Protein AF-A0A9D9N768-F1 (afdb_monomer_lite)

Organism: NCBI:txid2840943

Structure (mmCIF, N/CA/C/O backbone):
data_AF-A0A9D9N768-F1
#
_entry.id   AF-A0A9D9N768-F1
#
loop_
_atom_site.group_PDB
_atom_site.id
_atom_site.type_symbol
_atom_site.label_atom_id
_atom_site.label_alt_id
_atom_site.label_comp_id
_atom_site.label_asym_id
_atom_site.label_entity_id
_atom_site.label_seq_id
_atom_site.pdbx_PDB_ins_code
_atom_site.Cartn_x
_atom_site.Cartn_y
_atom_site.Cartn_z
_atom_site.occupancy
_atom_site.B_iso_or_equiv
_atom_site.auth_seq_id
_atom_site.auth_comp_id
_atom_site.auth_asym_id
_atom_site.auth_atom_id
_atom_site.pdbx_PDB_model_num
ATOM 1 N N . MET A 1 1 ? -6.756 -12.450 27.078 1.00 66.12 1 MET A N 1
ATOM 2 C CA . MET A 1 1 ? -6.161 -13.459 26.166 1.00 66.12 1 MET A CA 1
ATOM 3 C C . MET A 1 1 ? -7.112 -13.796 25.015 1.00 66.12 1 MET A C 1
ATOM 5 O O . MET A 1 1 ? -6.679 -13.724 23.873 1.00 66.12 1 MET A O 1
ATOM 9 N N . ALA A 1 2 ? -8.399 -14.072 25.283 1.00 78.75 2 ALA A N 1
ATOM 10 C CA . ALA A 1 2 ? -9.409 -14.313 24.242 1.00 78.75 2 ALA A CA 1
ATOM 11 C C . ALA A 1 2 ? -9.591 -13.132 23.260 1.00 78.75 2 ALA A C 1
ATOM 13 O O . ALA A 1 2 ? -9.644 -13.349 22.052 1.00 78.75 2 ALA A O 1
ATOM 14 N N . ASP A 1 3 ? -9.585 -11.886 23.749 1.00 81.88 3 ASP A N 1
ATOM 15 C CA . ASP A 1 3 ? -9.771 -10.704 22.889 1.00 81.88 3 ASP A CA 1
ATOM 16 C C . ASP A 1 3 ? -8.611 -10.485 21.908 1.00 81.88 3 ASP A C 1
ATOM 18 O O . ASP A 1 3 ? -8.825 -10.182 20.737 1.00 81.88 3 ASP A O 1
ATOM 22 N N . SER A 1 4 ? -7.369 -10.706 22.347 1.00 84.94 4 SER A N 1
ATOM 23 C CA . SER A 1 4 ? -6.188 -10.615 21.479 1.00 84.94 4 SER A CA 1
ATOM 24 C C . SER A 1 4 ? -6.222 -11.668 20.371 1.00 84.94 4 SER A C 1
ATOM 26 O O . SER A 1 4 ? -5.902 -11.366 19.223 1.00 84.94 4 SER A O 1
ATOM 28 N N . PHE A 1 5 ? -6.660 -12.888 20.692 1.00 90.44 5 PHE A N 1
ATOM 29 C CA . PHE A 1 5 ? -6.837 -13.949 19.703 1.00 90.44 5 PHE A CA 1
ATOM 30 C C . PHE A 1 5 ? -7.912 -13.586 18.671 1.00 90.44 5 PHE A C 1
ATOM 32 O O . PHE A 1 5 ? -7.685 -13.736 17.471 1.00 90.44 5 PHE A O 1
ATOM 39 N N . ALA A 1 6 ? -9.042 -13.028 19.117 1.00 88.12 6 ALA A N 1
ATOM 40 C CA . ALA A 1 6 ? -10.092 -12.552 18.223 1.00 88.12 6 ALA A CA 1
ATOM 41 C C . ALA A 1 6 ? -9.593 -11.441 17.281 1.00 88.12 6 ALA A C 1
ATOM 43 O O . ALA A 1 6 ? -9.904 -11.464 16.091 1.00 88.12 6 ALA A O 1
ATOM 44 N N . VAL A 1 7 ? -8.775 -10.503 17.773 1.00 88.31 7 VAL A N 1
ATOM 45 C CA . VAL A 1 7 ? -8.169 -9.447 16.942 1.00 88.31 7 VAL A CA 1
ATOM 46 C C . VAL A 1 7 ? -7.216 -10.032 15.897 1.00 88.31 7 VAL A C 1
ATOM 48 O O . VAL A 1 7 ? -7.314 -9.669 14.726 1.00 88.31 7 VAL A O 1
ATOM 51 N N . ILE A 1 8 ? -6.337 -10.964 16.281 1.00 89.94 8 ILE A N 1
ATOM 52 C CA . ILE A 1 8 ? -5.402 -11.620 15.350 1.00 89.94 8 ILE A CA 1
ATOM 53 C C . ILE A 1 8 ? -6.167 -12.394 14.271 1.00 89.94 8 ILE A C 1
ATOM 55 O O . ILE A 1 8 ? -5.880 -12.230 13.085 1.00 89.94 8 ILE A O 1
ATOM 59 N N . LEU A 1 9 ? -7.176 -13.180 14.660 1.00 91.69 9 LEU A N 1
ATOM 60 C CA . LEU A 1 9 ? -8.038 -13.892 13.714 1.00 91.69 9 LEU A CA 1
ATOM 61 C C . LEU A 1 9 ? -8.741 -12.934 12.755 1.00 91.69 9 LEU A C 1
ATOM 63 O O . LEU A 1 9 ? -8.824 -13.206 11.560 1.00 91.69 9 LEU A O 1
ATOM 67 N N . LYS A 1 10 ? -9.220 -11.794 13.257 1.00 89.31 10 LYS A N 1
ATOM 68 C CA . LYS A 1 10 ? -9.891 -10.785 12.440 1.00 89.31 10 LYS A CA 1
ATOM 69 C C . LYS A 1 10 ? -8.932 -10.154 11.427 1.00 89.31 10 LYS A C 1
ATOM 71 O O . LYS A 1 10 ? -9.291 -10.016 10.260 1.00 89.31 10 LYS A O 1
ATOM 76 N N . ILE A 1 11 ? -7.707 -9.825 11.841 1.00 90.19 11 ILE A N 1
ATOM 77 C CA . ILE A 1 11 ? -6.653 -9.306 10.954 1.00 90.19 11 ILE A CA 1
ATOM 78 C C . ILE A 1 11 ? -6.302 -10.337 9.874 1.00 90.19 11 ILE A C 1
ATOM 80 O O . ILE A 1 11 ? -6.344 -10.010 8.687 1.00 90.19 11 ILE A O 1
ATOM 84 N N . GLY A 1 12 ? -6.029 -11.586 10.265 1.00 90.75 12 GLY A N 1
ATOM 85 C CA . GLY A 1 12 ? -5.738 -12.677 9.331 1.00 90.75 12 GLY A CA 1
ATOM 86 C C . GLY A 1 12 ? -6.895 -12.956 8.367 1.00 90.75 12 GLY A C 1
ATOM 87 O O . GLY A 1 12 ? -6.673 -13.156 7.175 1.00 90.75 12 GLY A O 1
ATOM 88 N N . GLY A 1 13 ? -8.137 -12.880 8.854 1.00 91.56 13 GLY A N 1
ATOM 89 C CA . GLY A 1 13 ? -9.353 -12.989 8.049 1.00 91.56 13 GLY A CA 1
ATOM 90 C C . GLY A 1 13 ? -9.451 -11.915 6.967 1.00 91.56 13 GLY A C 1
ATOM 91 O O . GLY A 1 13 ? -9.759 -12.234 5.820 1.00 91.56 13 GLY A O 1
ATOM 92 N N . TYR A 1 14 ? -9.128 -10.656 7.289 1.00 90.81 14 TYR A N 1
ATOM 93 C CA . TYR A 1 14 ? -9.066 -9.596 6.279 1.00 90.81 14 TYR A CA 1
ATOM 94 C C . TYR A 1 14 ? -7.978 -9.854 5.240 1.00 90.81 14 TYR A C 1
ATOM 96 O O . TYR A 1 14 ? -8.238 -9.661 4.058 1.00 90.81 14 TYR A O 1
ATOM 104 N N . ILE A 1 15 ? -6.786 -10.306 5.644 1.00 89.12 15 ILE A N 1
ATOM 105 C CA . ILE A 1 15 ? -5.722 -10.649 4.688 1.00 89.12 15 ILE A CA 1
ATOM 106 C C . ILE A 1 15 ? -6.225 -11.728 3.723 1.00 89.12 15 ILE A C 1
ATOM 108 O O . ILE A 1 15 ? -6.253 -11.484 2.523 1.00 89.12 15 ILE A O 1
ATOM 112 N N . MET A 1 16 ? -6.736 -12.853 4.241 1.00 92.75 16 MET A N 1
ATOM 113 C CA . MET A 1 16 ? -7.243 -13.960 3.418 1.00 92.75 16 MET A CA 1
ATOM 114 C C . MET A 1 16 ? -8.370 -13.538 2.469 1.00 92.75 16 MET A C 1
ATOM 116 O O . MET A 1 16 ? -8.368 -13.927 1.301 1.00 92.75 16 MET A O 1
ATOM 120 N N . LEU A 1 17 ? -9.323 -12.729 2.941 1.00 92.62 17 LEU A N 1
ATOM 121 C CA . LEU A 1 17 ? -10.432 -12.247 2.115 1.00 92.62 17 LEU A CA 1
ATOM 122 C C . LEU A 1 17 ? -9.929 -11.400 0.942 1.00 92.62 17 LEU A C 1
ATOM 124 O O . LEU A 1 17 ? -10.372 -11.597 -0.190 1.00 92.62 17 LEU A O 1
ATOM 128 N N . PHE A 1 18 ? -8.984 -10.490 1.192 1.00 91.56 18 PHE A N 1
ATOM 129 C CA . PHE A 1 18 ? -8.396 -9.677 0.131 1.00 91.56 18 PHE A CA 1
ATOM 130 C C . PHE A 1 18 ? -7.502 -10.503 -0.807 1.00 91.56 18 PHE A C 1
ATOM 132 O O . PHE A 1 18 ? -7.564 -10.274 -2.012 1.00 91.56 18 PHE A O 1
ATOM 139 N N . SER A 1 19 ? -6.773 -11.516 -0.322 1.00 90.00 19 SER A N 1
ATOM 140 C CA . SER A 1 19 ? -6.016 -12.439 -1.187 1.00 90.00 19 SER A CA 1
ATOM 141 C C . SER A 1 19 ? -6.928 -13.231 -2.135 1.00 90.00 19 SER A C 1
ATOM 143 O O . SER A 1 19 ? -6.622 -13.416 -3.315 1.00 90.00 19 SER A O 1
ATOM 145 N N . ILE A 1 20 ? -8.087 -13.688 -1.646 1.00 92.19 20 ILE A N 1
ATOM 146 C CA . ILE A 1 20 ? -9.100 -14.358 -2.476 1.00 92.19 20 ILE A CA 1
ATOM 147 C C . ILE A 1 20 ? -9.700 -13.373 -3.487 1.00 92.19 20 ILE A C 1
ATOM 149 O O . ILE A 1 20 ? -9.845 -13.708 -4.662 1.00 92.19 20 ILE A O 1
ATOM 153 N N . PHE A 1 21 ? -10.006 -12.144 -3.064 1.00 90.81 21 PHE A N 1
ATOM 154 C CA . PHE A 1 21 ? -10.504 -11.097 -3.957 1.00 90.81 21 PHE A CA 1
ATOM 155 C C . PHE A 1 21 ? -9.523 -10.791 -5.097 1.00 90.81 21 PHE A C 1
ATOM 157 O O . PHE A 1 21 ? -9.909 -10.737 -6.263 1.00 90.81 21 PHE A O 1
ATOM 164 N N . VAL A 1 22 ? -8.236 -10.685 -4.779 1.00 89.81 22 VAL A N 1
ATOM 165 C CA . VAL A 1 22 ? -7.160 -10.505 -5.755 1.00 89.81 22 VAL A CA 1
ATOM 166 C C . VAL A 1 22 ? -7.099 -11.657 -6.754 1.00 89.81 22 VAL A C 1
ATOM 168 O O . VAL A 1 22 ? -6.961 -11.408 -7.949 1.00 89.81 22 VAL A O 1
ATOM 171 N N . ARG A 1 23 ? -7.301 -12.909 -6.324 1.00 89.88 23 ARG A N 1
ATOM 172 C CA . ARG A 1 23 ? -7.409 -14.046 -7.257 1.00 89.88 23 ARG A CA 1
ATOM 173 C C . ARG A 1 23 ? -8.555 -13.883 -8.256 1.00 89.88 23 ARG A C 1
ATOM 175 O O . ARG A 1 23 ? -8.372 -14.220 -9.421 1.00 89.88 23 ARG A O 1
ATOM 182 N N . PHE A 1 24 ? -9.699 -13.333 -7.850 1.00 90.69 24 PHE A N 1
ATOM 183 C CA . PHE A 1 24 ? -10.777 -13.019 -8.794 1.00 90.69 24 PHE A CA 1
ATOM 184 C C . PHE A 1 24 ? -10.379 -11.910 -9.777 1.00 90.69 24 PHE A C 1
ATOM 186 O O . PHE A 1 24 ? -10.628 -12.043 -10.975 1.00 90.69 24 PHE A O 1
ATOM 193 N N . LEU A 1 25 ? -9.689 -10.862 -9.310 1.00 87.69 25 LEU A N 1
ATOM 194 C CA . LEU A 1 25 ? -9.148 -9.814 -10.187 1.00 87.69 25 LEU A CA 1
ATOM 195 C C . LEU A 1 25 ? -8.135 -10.360 -11.204 1.00 87.69 25 LEU A C 1
ATOM 197 O O . LEU A 1 25 ? -8.032 -9.842 -12.315 1.00 87.69 25 LEU A O 1
ATOM 201 N N . LEU A 1 26 ? -7.396 -11.416 -10.855 1.00 87.31 26 LEU A N 1
ATOM 202 C CA . LEU A 1 26 ? -6.458 -12.062 -11.772 1.00 87.31 26 LEU A CA 1
ATOM 203 C C . LEU A 1 26 ? -7.144 -12.803 -12.918 1.00 87.31 26 LEU A C 1
ATOM 205 O O . LEU A 1 26 ? -6.592 -12.807 -14.021 1.00 87.31 26 LEU A O 1
ATOM 209 N N . ILE A 1 27 ? -8.318 -13.385 -12.664 1.00 88.75 27 ILE A N 1
ATOM 210 C CA . ILE A 1 27 ? -9.125 -14.108 -13.658 1.00 88.75 27 ILE A CA 1
ATOM 211 C C . ILE A 1 27 ? -9.785 -13.132 -14.643 1.00 88.75 27 ILE A C 1
ATOM 213 O O . ILE A 1 27 ? -10.025 -13.492 -15.794 1.00 88.75 27 ILE A O 1
ATOM 217 N N . LEU A 1 28 ? -10.049 -11.889 -14.225 1.00 86.50 28 LEU A N 1
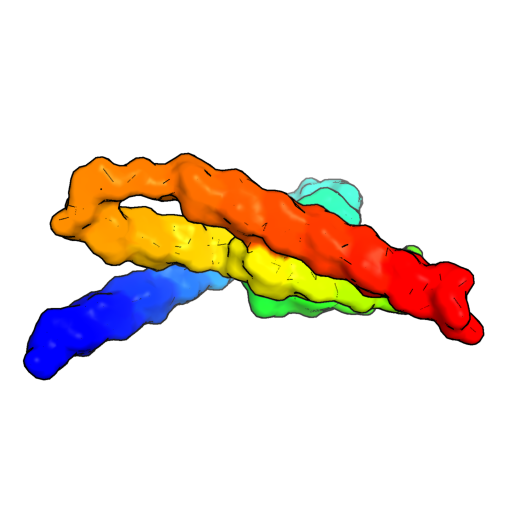ATOM 218 C CA . LEU A 1 28 ? -10.618 -10.882 -15.115 1.00 86.50 28 LEU A CA 1
ATOM 219 C C . LEU A 1 28 ? -9.649 -10.543 -16.268 1.00 86.50 28 LEU A C 1
ATOM 221 O O . LEU A 1 28 ? -8.460 -10.275 -16.026 1.00 86.50 28 LEU A O 1
ATOM 225 N N . PRO A 1 29 ? -10.144 -10.504 -17.521 1.00 82.06 29 PRO A N 1
ATOM 226 C CA . PRO A 1 29 ? -9.357 -10.125 -18.688 1.00 82.06 29 PRO A CA 1
ATOM 227 C C . PRO A 1 29 ? -9.190 -8.600 -18.736 1.00 82.06 29 PRO A C 1
ATOM 229 O O . PRO A 1 29 ? -9.786 -7.917 -19.561 1.00 82.06 29 PRO A O 1
ATOM 232 N N . ILE A 1 30 ? -8.403 -8.050 -17.808 1.00 81.62 30 ILE A N 1
ATOM 233 C CA . ILE A 1 30 ? -8.017 -6.635 -17.810 1.00 81.62 30 ILE A CA 1
ATOM 234 C C . ILE A 1 30 ? -6.934 -6.461 -18.889 1.00 81.62 30 ILE A C 1
ATOM 236 O O . ILE A 1 30 ? -5.858 -7.045 -18.731 1.00 81.62 30 ILE A O 1
ATOM 240 N N . PRO A 1 31 ? -7.197 -5.704 -19.972 1.00 75.81 31 PRO A N 1
ATOM 241 C CA . PRO A 1 31 ? -6.282 -5.598 -21.111 1.00 75.81 31 PRO A CA 1
ATOM 242 C C . PRO A 1 31 ? -4.991 -4.847 -20.759 1.00 75.81 31 PRO A C 1
ATOM 244 O O . PRO A 1 31 ? -3.920 -5.196 -21.250 1.00 75.81 31 PRO A O 1
ATOM 247 N N . ASP A 1 32 ? -5.070 -3.868 -19.855 1.00 84.25 32 ASP A N 1
ATOM 248 C CA . ASP A 1 32 ? -3.929 -3.051 -19.453 1.00 84.25 32 ASP A CA 1
ATOM 249 C C . ASP A 1 32 ? -3.182 -3.666 -18.266 1.00 84.25 32 ASP A C 1
ATOM 251 O O . ASP A 1 32 ? -3.617 -3.592 -17.112 1.00 84.25 32 ASP A O 1
ATOM 255 N N . TYR A 1 33 ? -2.006 -4.237 -18.535 1.00 84.69 33 TYR A N 1
ATOM 256 C CA . TYR A 1 33 ? -1.146 -4.823 -17.503 1.00 84.69 33 TYR A CA 1
ATOM 257 C C . TYR A 1 33 ? -0.767 -3.839 -16.373 1.00 84.69 33 TYR A C 1
ATOM 259 O O . TYR A 1 33 ? -0.853 -4.232 -15.208 1.00 84.69 33 TYR A O 1
ATOM 267 N N . PRO A 1 34 ? -0.412 -2.562 -16.642 1.00 82.62 34 PRO A N 1
ATOM 268 C CA . PRO A 1 34 ? -0.115 -1.601 -15.577 1.00 82.62 34 PRO A CA 1
ATOM 269 C C . PRO A 1 34 ? -1.327 -1.318 -14.683 1.00 82.62 34 PRO A C 1
ATOM 271 O O . PRO A 1 34 ? -1.196 -1.258 -13.461 1.00 82.62 34 PRO A O 1
ATOM 274 N N . LEU A 1 35 ? -2.519 -1.208 -15.278 1.00 82.62 35 LEU A N 1
ATOM 275 C CA . LEU A 1 35 ? -3.767 -1.032 -14.538 1.00 82.62 35 LEU A CA 1
ATOM 276 C C . LEU A 1 35 ? -4.068 -2.264 -13.678 1.00 82.62 35 LEU A C 1
ATOM 278 O O . LEU A 1 35 ? -4.446 -2.131 -12.516 1.00 82.62 35 LEU A O 1
ATOM 282 N N . LYS A 1 36 ? -3.846 -3.465 -14.224 1.00 86.56 36 LYS A N 1
ATOM 283 C CA . LYS A 1 36 ? -3.968 -4.722 -13.483 1.00 86.56 36 LYS A CA 1
ATOM 284 C C . LYS A 1 36 ? -3.015 -4.743 -12.287 1.00 86.56 36 LYS A C 1
ATOM 286 O O . LYS A 1 36 ? -3.468 -4.963 -11.169 1.00 86.56 36 LYS A O 1
ATOM 291 N N . ALA A 1 37 ? -1.732 -4.440 -12.483 1.00 85.38 37 ALA A N 1
ATOM 292 C CA . ALA A 1 37 ? -0.746 -4.370 -11.403 1.00 85.38 37 ALA A CA 1
ATOM 293 C C . ALA A 1 37 ? -1.134 -3.345 -10.320 1.00 85.38 37 ALA A C 1
ATOM 295 O O . ALA A 1 37 ? -1.039 -3.642 -9.129 1.00 85.38 37 ALA A O 1
ATOM 296 N N . PHE A 1 38 ? -1.643 -2.177 -10.724 1.00 83.12 38 PHE A N 1
ATOM 297 C CA . PHE A 1 38 ? -2.130 -1.148 -9.807 1.00 83.12 38 PHE A CA 1
ATOM 298 C C . PHE A 1 38 ? -3.325 -1.626 -8.972 1.00 83.12 38 PHE A C 1
ATOM 300 O O . PHE A 1 38 ? -3.298 -1.519 -7.748 1.00 83.12 38 PHE A O 1
ATOM 307 N N . LEU A 1 39 ? -4.350 -2.214 -9.598 1.00 85.06 39 LEU A N 1
ATOM 308 C CA . LEU A 1 39 ? -5.534 -2.733 -8.898 1.00 85.06 39 LEU A CA 1
ATOM 309 C C . LEU A 1 39 ? -5.185 -3.855 -7.911 1.00 85.06 39 LEU A C 1
ATOM 311 O O . LEU A 1 39 ? -5.727 -3.904 -6.801 1.00 85.06 39 LEU A O 1
ATOM 315 N N . LEU A 1 40 ? -4.258 -4.735 -8.298 1.00 87.56 40 LEU A N 1
ATOM 316 C CA . LEU A 1 40 ? -3.751 -5.795 -7.430 1.00 87.56 40 LEU A CA 1
ATOM 317 C C . LEU A 1 40 ? -2.992 -5.196 -6.241 1.00 87.56 40 LEU A C 1
ATOM 319 O O . LEU A 1 40 ? -3.288 -5.561 -5.109 1.00 87.56 40 LEU A O 1
ATOM 323 N N . GLY A 1 41 ? -2.102 -4.224 -6.468 1.00 83.62 41 GLY A N 1
ATOM 324 C CA . GLY A 1 41 ? -1.355 -3.554 -5.396 1.00 83.62 41 GLY A CA 1
ATOM 325 C C . GLY A 1 41 ? -2.195 -2.683 -4.474 1.00 83.62 41 GLY A C 1
ATOM 326 O O . GLY A 1 41 ? -1.918 -2.624 -3.277 1.00 83.62 41 GLY A O 1
ATOM 327 N N . MET A 1 42 ? -3.273 -2.081 -4.980 1.00 82.81 42 MET A N 1
ATOM 328 C CA . MET A 1 42 ? -4.259 -1.426 -4.127 1.00 82.81 42 MET A CA 1
ATOM 329 C C . MET A 1 42 ? -4.996 -2.431 -3.247 1.00 82.81 42 MET A C 1
ATOM 331 O O . MET A 1 42 ? -5.291 -2.113 -2.102 1.00 82.81 42 MET A O 1
ATOM 335 N N . SER A 1 43 ? -5.303 -3.628 -3.743 1.00 87.25 43 SER A N 1
ATOM 336 C CA . SER A 1 43 ? -6.095 -4.618 -3.004 1.00 87.25 43 SER A CA 1
ATOM 337 C C . SER A 1 43 ? -5.255 -5.380 -1.974 1.00 87.25 43 SER A C 1
ATOM 339 O O . SER A 1 43 ? -5.640 -5.481 -0.807 1.00 87.25 43 SER A O 1
ATOM 341 N N . GLU A 1 44 ? -4.088 -5.868 -2.392 1.00 86.75 44 GLU A N 1
ATOM 342 C CA . GLU A 1 44 ? -3.166 -6.664 -1.591 1.00 86.75 44 GLU A CA 1
ATOM 343 C C . GLU A 1 44 ? -1.716 -6.371 -2.000 1.00 86.75 44 GLU A C 1
ATOM 345 O O . GLU A 1 44 ? -1.289 -6.644 -3.123 1.00 86.75 44 GLU A O 1
ATOM 350 N N . ILE A 1 45 ? -0.931 -5.850 -1.058 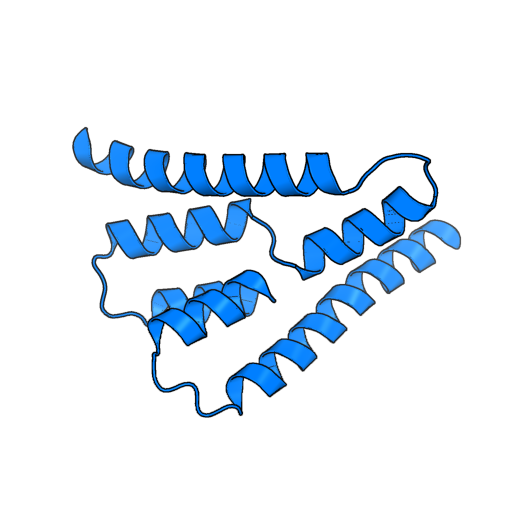1.00 87.38 45 ILE A N 1
ATOM 351 C CA . ILE A 1 45 ? 0.458 -5.444 -1.307 1.00 87.38 45 ILE A CA 1
ATOM 352 C C . ILE A 1 45 ? 1.326 -6.569 -1.854 1.00 87.38 45 ILE A C 1
ATOM 354 O O . ILE A 1 45 ? 2.098 -6.345 -2.781 1.00 87.38 45 ILE A O 1
ATOM 358 N N . THR A 1 46 ? 1.240 -7.758 -1.259 1.00 86.25 46 THR A N 1
ATOM 359 C CA . THR A 1 46 ? 2.142 -8.878 -1.556 1.00 86.25 46 THR A CA 1
ATOM 360 C C . THR A 1 46 ? 2.025 -9.286 -3.017 1.00 86.25 46 THR A C 1
ATOM 362 O O . THR A 1 46 ? 3.031 -9.344 -3.722 1.00 86.25 46 THR A O 1
ATOM 365 N N . THR A 1 47 ? 0.793 -9.466 -3.494 1.00 87.75 47 THR A N 1
ATOM 366 C CA . THR A 1 47 ? 0.517 -9.768 -4.899 1.00 87.75 47 THR A CA 1
ATOM 367 C C . THR A 1 47 ? 0.838 -8.573 -5.798 1.00 87.75 47 THR A C 1
ATOM 369 O O . THR A 1 47 ? 1.465 -8.732 -6.841 1.00 87.75 47 THR A O 1
ATOM 372 N N . GLY A 1 48 ? 0.485 -7.351 -5.394 1.00 86.50 48 GLY A N 1
ATO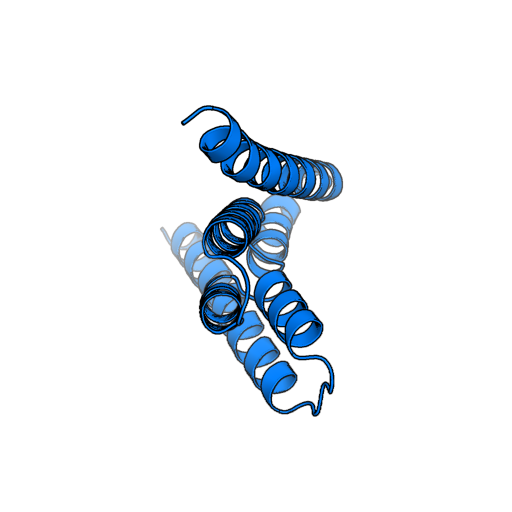M 373 C CA . GLY A 1 48 ? 0.784 -6.148 -6.172 1.00 86.50 48 GLY A CA 1
ATOM 374 C C . GLY A 1 48 ? 2.263 -5.945 -6.477 1.00 86.50 48 GLY A C 1
ATOM 375 O O . GLY A 1 48 ? 2.618 -5.699 -7.626 1.00 86.50 48 GLY A O 1
ATOM 376 N N . ILE A 1 49 ? 3.130 -6.095 -5.472 1.00 89.88 49 ILE A N 1
ATOM 377 C CA . ILE A 1 49 ? 4.586 -5.953 -5.625 1.00 89.88 49 ILE A CA 1
ATOM 378 C C . ILE A 1 49 ? 5.127 -6.961 -6.642 1.00 89.88 49 ILE A C 1
ATOM 380 O O . ILE A 1 49 ? 5.945 -6.592 -7.483 1.00 89.88 49 ILE A O 1
ATOM 384 N N . GLN A 1 50 ? 4.646 -8.209 -6.617 1.00 89.56 50 GLN A N 1
ATOM 385 C CA . GLN A 1 50 ? 5.050 -9.221 -7.598 1.00 89.56 50 GLN A CA 1
ATOM 386 C C . GLN A 1 50 ? 4.707 -8.785 -9.026 1.00 89.56 50 GLN A C 1
ATOM 388 O O . GLN A 1 50 ? 5.543 -8.895 -9.918 1.00 89.56 50 GLN A O 1
ATOM 393 N N . TYR A 1 51 ? 3.509 -8.236 -9.237 1.00 88.50 51 TYR A N 1
ATOM 394 C CA . TYR A 1 51 ? 3.088 -7.760 -10.555 1.00 88.50 51 TYR A CA 1
ATOM 395 C C . TYR A 1 51 ? 3.844 -6.509 -11.002 1.00 88.50 51 TYR A C 1
ATOM 397 O O . TYR A 1 51 ? 4.216 -6.435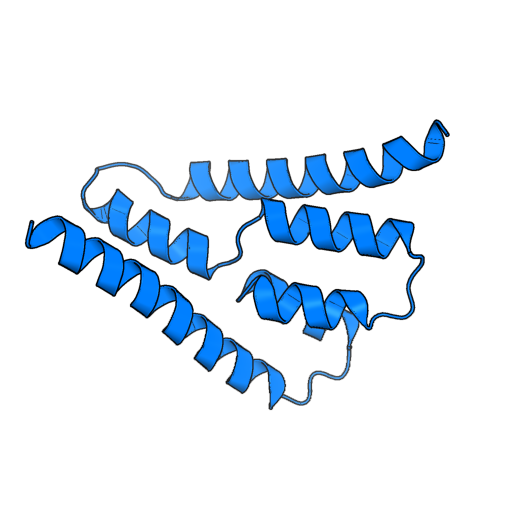 -12.174 1.00 88.50 51 TYR A O 1
ATOM 405 N N . ILE A 1 52 ? 4.120 -5.574 -10.082 1.00 89.12 52 ILE A N 1
ATOM 406 C CA . ILE A 1 52 ? 4.958 -4.390 -10.333 1.00 89.12 52 ILE A CA 1
ATOM 407 C C . ILE A 1 52 ? 6.371 -4.809 -10.750 1.00 89.12 52 ILE A C 1
ATOM 409 O O . ILE A 1 52 ? 6.920 -4.247 -11.693 1.00 89.12 52 ILE A O 1
ATOM 413 N N . ASN A 1 53 ? 6.941 -5.831 -10.110 1.00 87.38 53 ASN A N 1
ATOM 414 C CA . ASN A 1 53 ? 8.297 -6.290 -10.403 1.00 87.38 53 ASN A CA 1
ATOM 415 C C . ASN A 1 53 ? 8.469 -6.813 -11.844 1.00 87.38 53 ASN A C 1
ATOM 417 O O . ASN A 1 53 ? 9.535 -6.679 -12.442 1.00 87.38 53 ASN A O 1
ATOM 421 N N . ILE A 1 54 ? 7.404 -7.382 -12.412 1.00 88.69 54 ILE A N 1
ATOM 422 C CA . ILE A 1 54 ? 7.387 -7.956 -13.765 1.00 88.69 54 ILE A CA 1
ATOM 423 C C . ILE A 1 54 ? 7.139 -6.875 -14.841 1.00 88.69 54 ILE A C 1
ATOM 425 O O . ILE A 1 54 ? 7.304 -7.143 -16.030 1.00 88.69 54 ILE A O 1
ATOM 429 N N . LEU A 1 55 ? 6.759 -5.641 -14.471 1.00 86.19 55 LEU A N 1
ATOM 430 C CA . LEU A 1 55 ? 6.639 -4.560 -15.454 1.00 86.19 55 LEU A CA 1
ATOM 431 C C . LEU A 1 55 ? 7.996 -4.253 -16.105 1.00 86.19 55 LEU A C 1
ATOM 433 O O . LEU A 1 55 ? 9.007 -4.064 -15.427 1.00 86.19 55 LEU A O 1
ATOM 437 N N . HIS A 1 56 ? 7.973 -4.100 -17.431 1.00 86.50 56 HIS A N 1
ATOM 438 C CA . HIS A 1 56 ? 9.086 -3.581 -18.227 1.00 86.50 56 HIS A CA 1
ATOM 439 C C . HIS A 1 56 ? 9.156 -2.053 -18.112 1.00 86.50 56 HIS A C 1
ATOM 441 O O . HIS A 1 56 ? 8.894 -1.318 -19.063 1.00 86.50 56 HIS A O 1
ATOM 447 N N . ILE A 1 57 ? 9.449 -1.579 -16.907 1.00 86.44 57 ILE A N 1
ATOM 448 C CA . ILE A 1 57 ? 9.713 -0.175 -16.599 1.00 86.44 57 ILE A CA 1
ATOM 449 C C . ILE A 1 57 ? 11.129 -0.043 -16.059 1.00 86.44 57 ILE A C 1
ATOM 451 O O . ILE A 1 57 ? 11.725 -1.020 -15.610 1.00 86.44 57 ILE A O 1
ATOM 455 N N . ASP A 1 58 ? 11.633 1.184 -16.093 1.00 89.06 58 ASP A N 1
ATOM 456 C CA . ASP A 1 58 ? 12.907 1.534 -15.486 1.00 89.06 58 ASP A CA 1
ATOM 457 C C . ASP A 1 58 ? 12.973 1.083 -14.015 1.00 89.06 58 ASP A C 1
ATOM 459 O O . ASP A 1 58 ? 11.995 1.228 -13.270 1.00 89.06 58 ASP A O 1
ATOM 463 N N . GLU A 1 59 ? 14.113 0.522 -13.609 1.00 86.94 59 GLU A N 1
ATOM 464 C CA . GLU A 1 59 ? 14.291 -0.080 -12.281 1.00 86.94 59 GLU A CA 1
ATOM 465 C C . GLU A 1 59 ? 14.050 0.936 -11.154 1.00 86.94 59 GLU A C 1
ATOM 467 O O . GLU A 1 59 ? 13.475 0.583 -10.126 1.00 86.94 59 GLU A O 1
ATOM 472 N N . ILE A 1 60 ? 14.356 2.219 -11.373 1.00 87.56 60 ILE A N 1
ATOM 473 C CA . ILE A 1 60 ? 14.108 3.290 -10.397 1.00 87.56 60 ILE A CA 1
ATOM 474 C C . ILE A 1 60 ? 12.604 3.505 -10.207 1.00 87.56 60 ILE A C 1
ATOM 476 O O . ILE A 1 60 ? 12.084 3.589 -9.094 1.00 87.56 60 ILE A O 1
ATOM 480 N N . LYS A 1 61 ? 11.849 3.556 -11.309 1.00 87.56 61 LYS A N 1
ATOM 481 C CA . LYS A 1 61 ? 10.386 3.697 -11.245 1.00 87.56 61 LYS A CA 1
ATOM 482 C C . LYS A 1 61 ? 9.747 2.471 -10.602 1.00 87.56 61 LYS A C 1
ATOM 484 O O . LYS A 1 61 ? 8.752 2.602 -9.889 1.00 87.56 61 LYS A O 1
ATOM 489 N N . LYS A 1 62 ? 10.321 1.289 -10.832 1.00 90.50 62 LYS A N 1
ATOM 490 C CA . LYS A 1 62 ? 9.887 0.031 -10.225 1.00 90.50 62 LYS A CA 1
ATOM 491 C C . LYS A 1 62 ? 10.074 0.047 -8.711 1.00 90.50 62 LYS A C 1
ATOM 493 O O . LYS A 1 62 ? 9.109 -0.202 -7.990 1.00 90.50 62 LYS A O 1
ATOM 498 N N . THR A 1 63 ? 11.263 0.393 -8.218 1.00 90.25 63 THR A N 1
ATOM 499 C CA . THR A 1 63 ? 11.535 0.490 -6.774 1.00 90.25 63 THR A CA 1
ATOM 500 C C . THR A 1 63 ? 10.694 1.582 -6.116 1.00 90.25 63 THR A C 1
ATOM 502 O O . THR A 1 63 ? 10.103 1.333 -5.064 1.00 90.25 63 THR A O 1
ATOM 505 N N . ALA A 1 64 ? 10.526 2.737 -6.767 1.00 91.56 64 ALA A N 1
ATOM 506 C CA . ALA A 1 64 ? 9.658 3.810 -6.288 1.00 91.56 64 ALA A CA 1
ATOM 507 C C . ALA A 1 64 ? 8.189 3.362 -6.164 1.00 91.56 64 ALA A C 1
ATOM 509 O O . ALA A 1 64 ? 7.544 3.633 -5.150 1.00 91.56 64 ALA A O 1
ATOM 510 N N . LEU A 1 65 ? 7.655 2.639 -7.158 1.00 90.12 65 LEU A N 1
ATOM 511 C CA . LEU A 1 65 ? 6.293 2.090 -7.123 1.00 90.12 65 LEU A CA 1
ATOM 512 C C . LEU A 1 65 ? 6.120 1.027 -6.033 1.00 90.12 65 LEU A C 1
ATOM 514 O O . LEU A 1 65 ? 5.107 1.035 -5.334 1.00 90.12 65 LEU A O 1
ATOM 518 N N . ILE A 1 66 ? 7.100 0.136 -5.860 1.00 90.94 66 ILE A N 1
ATOM 519 C CA . ILE A 1 66 ? 7.093 -0.875 -4.792 1.00 90.94 66 ILE A CA 1
ATOM 520 C C . ILE A 1 66 ? 7.112 -0.195 -3.418 1.00 90.94 66 ILE A C 1
ATOM 522 O O . ILE A 1 66 ? 6.308 -0.544 -2.553 1.00 90.94 66 ILE A O 1
ATOM 526 N N . GLY A 1 67 ? 7.978 0.804 -3.226 1.00 91.31 67 GLY A N 1
ATOM 527 C CA . GLY A 1 67 ? 8.066 1.578 -1.988 1.00 91.31 67 GLY A CA 1
ATOM 528 C C . GLY A 1 67 ? 6.768 2.323 -1.676 1.00 91.31 67 GLY A C 1
ATOM 529 O O . GLY A 1 67 ? 6.268 2.258 -0.552 1.00 91.31 67 GLY A O 1
ATOM 530 N N . ALA A 1 68 ? 6.172 2.968 -2.680 1.00 91.44 68 ALA A N 1
ATOM 531 C CA . ALA A 1 68 ? 4.881 3.639 -2.555 1.00 91.44 68 ALA A CA 1
ATOM 532 C C . ALA A 1 68 ? 3.759 2.658 -2.174 1.00 91.44 68 ALA A C 1
ATOM 534 O O . ALA A 1 68 ? 3.033 2.885 -1.205 1.00 91.44 68 ALA A O 1
ATOM 535 N N . ALA A 1 69 ? 3.660 1.524 -2.877 1.00 89.94 69 ALA A N 1
ATOM 536 C CA . ALA A 1 69 ? 2.680 0.485 -2.579 1.00 89.94 69 ALA A CA 1
ATOM 537 C C . ALA A 1 69 ? 2.846 -0.055 -1.149 1.00 89.94 69 ALA A C 1
ATOM 539 O O . ALA A 1 69 ? 1.856 -0.179 -0.426 1.00 89.94 69 ALA A O 1
ATOM 540 N N . ALA A 1 70 ? 4.086 -0.302 -0.712 1.00 90.88 70 ALA A N 1
ATOM 541 C CA . ALA A 1 70 ? 4.396 -0.741 0.646 1.00 90.88 70 ALA A CA 1
ATOM 542 C C . ALA A 1 70 ? 3.957 0.286 1.706 1.00 90.88 70 ALA A C 1
ATOM 544 O O . ALA A 1 70 ? 3.308 -0.078 2.689 1.00 90.88 70 ALA A O 1
ATOM 545 N N . ALA A 1 71 ? 4.238 1.573 1.481 1.00 91.00 71 ALA A N 1
ATOM 546 C CA . ALA A 1 71 ? 3.823 2.662 2.362 1.00 91.00 71 ALA A CA 1
ATOM 547 C C . ALA A 1 71 ? 2.289 2.804 2.451 1.00 91.00 71 ALA A C 1
ATOM 549 O O . ALA A 1 71 ? 1.741 3.047 3.533 1.00 91.00 71 ALA A O 1
ATOM 550 N N . PHE A 1 72 ? 1.570 2.594 1.343 1.00 90.62 72 PHE A N 1
ATOM 551 C CA . PHE A 1 72 ? 0.106 2.636 1.326 1.00 90.62 72 PHE A CA 1
ATOM 552 C C . PHE A 1 72 ? -0.546 1.493 2.125 1.00 90.62 72 PHE A C 1
ATOM 554 O O . PHE A 1 72 ? -1.613 1.661 2.705 1.00 90.62 72 PHE A O 1
ATOM 561 N N . GLY A 1 73 ? 0.052 0.313 2.226 1.00 87.69 73 GLY A N 1
ATOM 562 C CA . GLY A 1 73 ? -0.520 -0.796 3.012 1.00 87.69 73 GLY A CA 1
ATOM 563 C C . GLY A 1 73 ? -1.641 -1.610 2.334 1.00 87.69 73 GLY A C 1
ATOM 564 O O . GLY A 1 73 ? -2.038 -2.639 2.875 1.00 87.69 73 GLY A O 1
ATOM 565 N N . GLY A 1 74 ? -2.180 -1.168 1.194 1.00 90.56 74 GLY A N 1
ATOM 566 C CA . GLY A 1 74 ? -3.324 -1.802 0.523 1.00 90.56 74 GLY A CA 1
ATOM 567 C C . GLY A 1 74 ? -4.668 -1.628 1.256 1.00 90.56 74 GLY A C 1
ATOM 568 O O . GLY A 1 74 ? -4.732 -1.245 2.430 1.00 90.56 74 GLY A O 1
ATOM 569 N N . LEU A 1 75 ? -5.768 -1.937 0.567 1.00 89.62 75 LEU A N 1
ATOM 570 C CA . LEU A 1 75 ? -7.146 -1.842 1.060 1.00 89.62 75 LEU A CA 1
ATOM 571 C C . LEU A 1 75 ? -7.409 -2.803 2.224 1.00 89.62 75 LEU A C 1
ATOM 573 O O . LEU A 1 75 ? -8.189 -2.477 3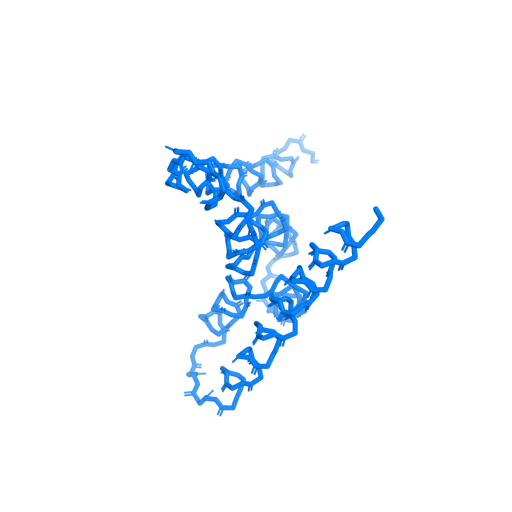.122 1.00 89.62 75 LEU A O 1
ATOM 577 N N . SER A 1 76 ? -6.712 -3.942 2.261 1.00 89.75 76 SER A N 1
ATOM 578 C CA . SER A 1 76 ? -6.756 -4.868 3.394 1.00 89.75 76 SER A CA 1
ATOM 579 C C . SER A 1 76 ? -6.324 -4.192 4.700 1.00 89.75 76 SER A C 1
ATOM 581 O O . SER A 1 76 ? -7.022 -4.325 5.705 1.00 89.75 76 SER A O 1
ATOM 583 N N . SER A 1 77 ? -5.260 -3.379 4.691 1.00 89.56 77 SER A N 1
ATOM 584 C CA . SER A 1 77 ? -4.815 -2.628 5.878 1.00 89.56 77 SER A CA 1
ATOM 585 C C . SER A 1 77 ? -5.821 -1.556 6.319 1.00 89.56 77 SER A C 1
ATOM 587 O O . SER A 1 77 ? -6.005 -1.320 7.517 1.00 89.56 77 SER A O 1
ATOM 589 N N . VAL A 1 78 ? -6.536 -0.947 5.367 1.00 90.81 78 VAL A N 1
ATOM 590 C CA . VAL A 1 78 ? -7.602 0.025 5.655 1.00 90.81 78 VAL A CA 1
ATOM 591 C C . VAL A 1 78 ? -8.794 -0.673 6.307 1.00 90.81 78 VAL A C 1
ATOM 593 O O . VAL A 1 78 ? -9.313 -0.186 7.312 1.00 90.81 78 VAL A O 1
ATOM 596 N N . ALA A 1 79 ? -9.206 -1.834 5.791 1.00 89.81 79 ALA A N 1
ATOM 597 C CA . ALA A 1 79 ? -10.292 -2.627 6.362 1.00 89.81 79 ALA A CA 1
ATOM 598 C C . ALA A 1 79 ? -9.954 -3.139 7.772 1.00 89.81 79 ALA A C 1
ATOM 600 O O . ALA A 1 79 ? -10.780 -3.018 8.680 1.00 89.81 79 ALA A O 1
ATOM 601 N N . GLN A 1 80 ? -8.722 -3.621 7.978 1.00 90.06 80 GLN A N 1
ATOM 602 C CA . GLN A 1 80 ? -8.209 -4.029 9.290 1.00 90.06 80 GLN A CA 1
ATOM 603 C C . GLN A 1 80 ? -8.300 -2.878 10.298 1.00 90.06 80 GLN A C 1
ATOM 605 O O . GLN A 1 80 ? -8.917 -3.024 11.357 1.00 90.06 80 GLN A O 1
ATOM 610 N N . THR A 1 81 ? -7.767 -1.710 9.928 1.00 88.81 81 THR A N 1
ATOM 611 C CA . THR A 1 81 ? -7.753 -0.515 10.781 1.00 88.81 81 THR A CA 1
ATOM 612 C C . THR A 1 81 ? -9.160 -0.013 11.065 1.00 88.81 81 THR A C 1
ATOM 614 O O . THR A 1 81 ? -9.488 0.262 12.214 1.00 88.81 81 THR A O 1
ATOM 617 N N . LYS A 1 82 ? -10.037 0.031 10.056 1.00 87.81 82 LYS A N 1
ATOM 618 C CA . LYS A 1 82 ? -11.447 0.401 10.232 1.00 87.81 82 LYS A CA 1
ATOM 619 C C . LYS A 1 82 ? -12.149 -0.524 11.222 1.00 87.81 82 LYS A C 1
ATOM 621 O O . LYS A 1 82 ? -12.940 -0.063 12.036 1.00 87.81 82 LYS A O 1
ATOM 626 N N . SER A 1 83 ? -11.862 -1.821 11.174 1.00 84.75 83 SER A N 1
ATOM 627 C CA . SER A 1 83 ? -12.451 -2.789 12.096 1.00 84.75 83 SER A CA 1
ATOM 628 C C . SER A 1 83 ? -12.027 -2.554 13.548 1.00 84.75 83 SER A C 1
ATOM 630 O O . SER A 1 83 ? -12.855 -2.723 14.442 1.00 84.75 83 SER A O 1
ATOM 632 N N . VAL A 1 84 ? -10.774 -2.158 13.781 1.00 83.69 84 VAL A N 1
ATOM 633 C CA . VAL A 1 84 ? -10.273 -1.814 15.121 1.00 83.69 84 VAL A CA 1
ATOM 634 C C . VAL A 1 84 ? -10.845 -0.466 15.563 1.00 83.69 84 VAL A C 1
ATOM 636 O O . VAL A 1 84 ? -11.398 -0.346 16.652 1.00 83.69 84 VAL A O 1
ATOM 639 N N . LEU A 1 85 ? -10.817 0.532 14.677 1.00 82.25 85 LEU A N 1
ATOM 640 C CA . LEU A 1 85 ? -11.360 1.866 14.929 1.00 82.25 85 LEU A CA 1
ATOM 641 C C . LEU A 1 85 ? -12.878 1.878 15.108 1.00 82.25 85 LEU A C 1
ATOM 643 O O . LEU A 1 85 ? -13.369 2.805 15.733 1.00 82.25 85 LEU A O 1
ATOM 647 N N . SER A 1 86 ? -13.624 0.875 14.629 1.00 70.50 86 SER A N 1
ATOM 648 C CA . SER A 1 86 ? -15.076 0.770 14.860 1.00 70.50 86 SER A CA 1
ATOM 649 C C . SER A 1 86 ? -15.453 0.672 16.343 1.00 70.50 86 SER A C 1
ATOM 651 O O . SER A 1 86 ? -16.587 0.960 16.710 1.00 70.50 86 SER A O 1
ATOM 653 N N . GLN A 1 87 ? -14.491 0.323 17.204 1.00 71.06 87 GLN A N 1
ATOM 654 C CA . GLN A 1 87 ? -14.636 0.356 18.660 1.00 71.06 87 GLN A CA 1
ATOM 655 C C . GLN A 1 87 ? -14.421 1.768 19.248 1.00 71.06 87 GLN A C 1
ATOM 657 O O . GLN A 1 87 ? -14.548 1.968 20.451 1.00 71.06 87 GLN A O 1
ATOM 662 N N . SER A 1 88 ? -14.111 2.758 18.406 1.00 71.38 88 SER A N 1
ATOM 663 C CA . SER A 1 88 ? -13.847 4.158 18.749 1.00 71.38 88 SER A CA 1
ATOM 664 C C . SER A 1 88 ? -14.704 5.104 17.892 1.00 71.38 88 SER A C 1
ATOM 666 O O . SER A 1 88 ? -15.177 4.741 16.820 1.00 71.38 88 SER A O 1
ATOM 668 N N . LYS A 1 89 ? -14.891 6.358 18.322 1.00 76.81 89 LYS A N 1
ATOM 669 C CA . LYS A 1 89 ? -15.612 7.388 17.540 1.00 76.81 89 LYS A CA 1
ATOM 670 C C . LYS A 1 89 ? -14.745 8.045 16.446 1.00 76.81 89 LYS A C 1
ATOM 672 O O . LYS A 1 89 ? -15.049 9.149 16.001 1.00 76.81 89 LYS A O 1
ATOM 677 N N . LEU A 1 90 ? -13.639 7.415 16.051 1.00 79.00 90 LEU A N 1
ATOM 678 C CA . LEU A 1 90 ? -12.665 7.993 15.124 1.00 79.00 90 LEU A CA 1
ATOM 679 C C . LEU A 1 90 ? -13.024 7.688 13.666 1.00 79.00 90 LEU A C 1
ATOM 681 O O . LEU A 1 90 ? -13.423 6.579 13.316 1.00 79.00 90 LEU A O 1
ATOM 685 N N . SER A 1 91 ? -12.844 8.684 12.798 1.00 85.38 91 SER A N 1
ATOM 686 C CA . SER A 1 91 ? -13.034 8.528 11.355 1.00 85.38 91 SER A CA 1
ATOM 687 C C . SER A 1 91 ? -11.851 7.792 10.720 1.00 85.38 91 SER A C 1
ATOM 689 O O . SER A 1 91 ? -10.699 8.018 11.084 1.00 85.38 91 SER A O 1
ATOM 691 N N . ILE A 1 92 ? -12.127 6.949 9.723 1.00 87.31 92 ILE A N 1
ATOM 692 C CA . ILE A 1 92 ? -11.100 6.264 8.919 1.00 87.31 92 ILE A CA 1
ATOM 693 C C . ILE A 1 92 ? -10.486 7.184 7.847 1.00 87.31 92 ILE A C 1
ATOM 695 O O . ILE A 1 92 ? -9.409 6.899 7.330 1.00 87.31 92 ILE A O 1
ATOM 699 N N . LEU A 1 93 ? -11.141 8.301 7.510 1.00 88.06 93 LEU A N 1
ATOM 700 C CA . LEU A 1 93 ? -10.693 9.190 6.432 1.00 88.06 93 LEU A CA 1
ATOM 701 C C . LEU A 1 93 ? -9.304 9.806 6.679 1.00 88.06 93 LEU A C 1
ATOM 703 O O . LEU A 1 93 ? -8.473 9.707 5.777 1.00 88.06 93 LEU A O 1
ATOM 707 N N . PRO A 1 94 ? -8.987 10.366 7.866 1.00 89.94 94 PRO A N 1
ATOM 708 C CA . PRO A 1 94 ? -7.654 10.907 8.135 1.00 89.94 94 PRO A CA 1
ATOM 709 C C . PRO A 1 94 ? -6.554 9.855 7.975 1.00 89.94 94 PRO A C 1
ATOM 711 O O . PRO A 1 94 ? -5.497 10.147 7.428 1.00 89.94 94 PRO A O 1
ATOM 714 N N . TYR A 1 95 ? -6.824 8.613 8.384 1.00 89.69 95 TYR A N 1
ATOM 715 C CA . TYR A 1 95 ? -5.890 7.502 8.217 1.00 89.69 95 TYR A CA 1
ATOM 716 C C . TYR A 1 95 ? -5.594 7.222 6.738 1.00 89.69 95 TYR A C 1
ATOM 718 O O . TYR A 1 95 ? -4.432 7.116 6.352 1.00 89.69 95 TYR A O 1
ATO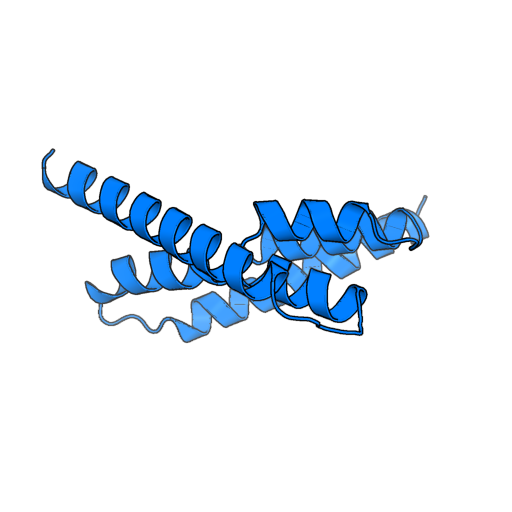M 726 N N . VAL A 1 96 ? -6.632 7.154 5.896 1.00 90.81 96 VAL A N 1
ATOM 727 C CA . VAL A 1 96 ? -6.468 6.935 4.449 1.00 90.81 96 VAL A CA 1
ATOM 728 C C . VAL A 1 96 ? -5.724 8.101 3.793 1.00 90.81 96 VAL A C 1
ATOM 730 O O . VAL A 1 96 ? -4.838 7.867 2.976 1.00 90.81 96 VAL A O 1
ATOM 733 N N . ILE A 1 97 ? -6.023 9.346 4.177 1.00 91.94 97 ILE A N 1
ATOM 734 C CA . ILE A 1 97 ? -5.327 10.532 3.655 1.00 91.94 97 ILE A CA 1
ATOM 735 C C . ILE A 1 97 ? -3.837 10.478 4.000 1.00 91.94 97 ILE A C 1
ATOM 737 O O . ILE A 1 97 ? -3.002 10.633 3.114 1.00 91.94 97 ILE A O 1
ATOM 741 N N . VAL A 1 98 ? -3.490 10.200 5.261 1.00 92.56 98 VAL A N 1
ATOM 742 C CA . VAL A 1 98 ? -2.088 10.087 5.694 1.00 92.56 98 VAL A CA 1
ATOM 743 C C . VAL A 1 98 ? -1.366 8.976 4.934 1.00 92.56 98 VAL A C 1
ATOM 745 O O . VAL A 1 98 ? -0.238 9.172 4.496 1.00 92.56 98 VAL A O 1
ATOM 748 N N . LYS A 1 99 ? -2.020 7.834 4.708 1.00 92.62 99 LYS A N 1
ATOM 749 C CA . LYS A 1 99 ? -1.472 6.732 3.908 1.00 92.62 99 LYS A CA 1
ATOM 750 C C . LYS A 1 99 ? -1.192 7.116 2.457 1.00 92.62 99 LYS A C 1
ATOM 752 O O . LYS A 1 99 ? -0.143 6.759 1.928 1.00 92.62 99 LYS A O 1
ATOM 757 N N . LEU A 1 100 ? -2.109 7.843 1.821 1.00 92.25 100 LEU A N 1
ATOM 758 C CA . LEU A 1 100 ? -1.937 8.330 0.450 1.00 92.25 100 LEU A CA 1
ATOM 759 C C . LEU A 1 100 ? -0.819 9.374 0.360 1.00 92.25 100 LEU A C 1
ATOM 761 O O . LEU A 1 100 ? 0.006 9.309 -0.551 1.00 92.25 100 LEU A O 1
ATOM 765 N N . LEU A 1 101 ? -0.750 10.294 1.326 1.00 94.00 101 LEU A N 1
ATOM 766 C CA . LEU A 1 101 ? 0.331 11.275 1.419 1.00 94.00 101 LEU A CA 1
ATOM 767 C C . LEU A 1 101 ? 1.683 10.593 1.621 1.00 94.00 101 LEU A C 1
ATOM 769 O O . LEU A 1 101 ? 2.632 10.916 0.915 1.00 94.00 101 LEU A O 1
ATOM 773 N N . LEU A 1 102 ? 1.761 9.616 2.528 1.00 93.81 102 LEU A N 1
ATOM 774 C CA . LEU A 1 102 ? 2.982 8.858 2.783 1.00 93.81 102 LEU A CA 1
ATOM 775 C C . LEU A 1 102 ? 3.419 8.086 1.537 1.00 93.81 102 LEU A C 1
ATOM 777 O O . LEU A 1 102 ? 4.560 8.218 1.121 1.00 93.81 102 LEU A O 1
ATOM 781 N N . SER A 1 103 ? 2.501 7.358 0.897 1.00 92.88 103 SER A N 1
ATOM 782 C CA . SER A 1 103 ? 2.756 6.642 -0.358 1.00 92.88 103 SER A CA 1
ATOM 783 C C . SER A 1 103 ? 3.300 7.562 -1.450 1.00 92.88 103 SER A C 1
ATOM 785 O O . SER A 1 103 ? 4.244 7.204 -2.151 1.00 92.88 103 SER A O 1
ATOM 787 N N . THR A 1 104 ? 2.713 8.750 -1.591 1.00 92.56 104 THR A N 1
ATOM 788 C CA . THR A 1 104 ? 3.135 9.743 -2.585 1.00 92.56 104 THR A CA 1
ATOM 789 C C . THR A 1 104 ? 4.511 10.310 -2.234 1.00 92.56 104 THR A C 1
ATOM 791 O O . THR A 1 104 ? 5.385 10.390 -3.091 1.00 92.56 104 THR A O 1
ATOM 794 N N . CYS A 1 105 ? 4.740 10.645 -0.964 1.00 94.12 105 CYS A N 1
ATOM 795 C CA . CYS A 1 105 ? 6.021 11.151 -0.477 1.00 94.12 105 CYS A CA 1
ATOM 796 C C . CYS A 1 105 ? 7.145 10.122 -0.670 1.00 94.12 105 CYS A C 1
ATOM 798 O O . CYS A 1 105 ? 8.207 10.462 -1.183 1.00 94.12 105 CYS A O 1
ATOM 800 N N . THR A 1 106 ? 6.894 8.848 -0.350 1.00 93.06 106 THR A N 1
ATOM 801 C CA . THR A 1 106 ? 7.839 7.749 -0.578 1.00 93.06 106 THR A CA 1
ATOM 802 C C . THR A 1 106 ? 8.190 7.608 -2.057 1.00 93.06 106 THR A C 1
ATOM 804 O O . THR A 1 106 ? 9.367 7.488 -2.381 1.00 93.06 106 THR A O 1
ATOM 807 N N . TYR A 1 107 ? 7.207 7.686 -2.960 1.00 92.25 107 TYR A N 1
ATOM 808 C CA . TYR A 1 107 ? 7.459 7.644 -4.403 1.00 92.25 107 TYR A CA 1
ATOM 809 C C . TYR A 1 107 ? 8.426 8.751 -4.861 1.00 92.25 107 TYR A C 1
ATOM 811 O O . TYR A 1 107 ? 9.408 8.475 -5.550 1.00 92.25 107 TYR A O 1
ATOM 819 N N . PHE A 1 108 ? 8.179 9.998 -4.444 1.00 92.19 108 PHE A N 1
ATOM 820 C CA . PHE A 1 108 ? 9.043 11.132 -4.786 1.00 92.19 108 PHE A CA 1
ATOM 821 C C . PHE A 1 108 ? 10.424 11.046 -4.138 1.00 92.19 108 PHE A C 1
ATOM 823 O O . PHE A 1 108 ? 11.399 11.458 -4.757 1.00 92.19 108 PHE A O 1
ATOM 830 N N . LEU A 1 109 ? 10.522 10.500 -2.925 1.00 91.44 109 LEU A N 1
ATOM 831 C CA . LEU A 1 109 ? 11.797 10.316 -2.238 1.00 91.44 109 LEU A CA 1
ATOM 832 C C . LEU A 1 109 ? 12.695 9.341 -3.006 1.00 91.44 109 LEU A C 1
ATOM 834 O O . LEU A 1 109 ? 13.851 9.667 -3.254 1.00 91.44 109 LEU A O 1
ATOM 838 N N . PHE A 1 110 ? 12.161 8.194 -3.438 1.00 89.62 110 PHE A N 1
ATOM 839 C CA . PHE A 1 110 ? 12.923 7.240 -4.251 1.00 89.62 110 PHE A CA 1
ATOM 840 C C . PHE A 1 110 ? 13.348 7.837 -5.598 1.00 89.62 110 PHE A C 1
ATOM 842 O O . PHE A 1 110 ? 14.500 7.687 -5.979 1.00 89.62 110 PHE A O 1
ATOM 849 N N . LEU A 1 111 ? 12.474 8.589 -6.275 1.00 87.62 111 LEU A N 1
ATOM 850 C CA . LEU A 1 111 ? 12.854 9.293 -7.508 1.00 87.62 111 LEU A CA 1
ATOM 851 C C . LEU A 1 111 ? 13.907 10.389 -7.285 1.00 87.62 111 LEU A C 1
ATOM 853 O O . LEU A 1 111 ? 14.750 10.615 -8.147 1.00 87.62 111 LEU A O 1
ATOM 857 N N . GLY A 1 112 ? 13.838 11.100 -6.158 1.00 83.88 112 GLY A N 1
ATOM 858 C CA . GLY A 1 112 ? 14.776 12.168 -5.820 1.00 83.88 112 GLY A CA 1
ATOM 859 C C . GLY A 1 112 ? 16.145 11.655 -5.375 1.00 83.88 112 GLY A C 1
ATOM 860 O O . GLY A 1 112 ? 17.141 12.334 -5.606 1.00 83.88 112 GLY A O 1
ATOM 861 N N . HIS A 1 113 ? 16.204 10.463 -4.774 1.00 79.62 113 HIS A N 1
ATOM 862 C CA . HIS A 1 113 ? 17.454 9.821 -4.368 1.00 79.62 113 HIS A CA 1
ATOM 863 C C . HIS A 1 113 ? 18.385 9.586 -5.568 1.00 79.62 113 HIS A C 1
ATOM 865 O O . HIS A 1 113 ? 19.557 9.938 -5.498 1.00 79.62 113 HIS A O 1
ATOM 871 N N . ASP A 1 114 ? 17.852 9.087 -6.686 1.00 64.31 114 ASP A N 1
ATOM 872 C CA . ASP A 1 114 ? 18.615 8.881 -7.927 1.00 64.31 114 ASP A CA 1
ATOM 873 C C . ASP A 1 114 ? 18.930 10.177 -8.696 1.00 64.31 114 ASP A C 1
ATOM 875 O O . ASP A 1 114 ? 19.809 10.187 -9.546 1.00 64.31 114 ASP A O 1
ATOM 879 N N . PHE A 1 115 ? 18.251 11.301 -8.434 1.00 63.47 115 PHE A N 1
ATOM 880 C CA . PHE A 1 115 ? 18.644 12.580 -9.052 1.00 63.47 115 PHE A CA 1
ATOM 881 C C . PHE A 1 115 ? 19.933 13.153 -8.435 1.00 63.47 115 PHE A C 1
ATOM 883 O O . PHE A 1 115 ? 20.594 13.995 -9.043 1.00 63.47 115 PHE A O 1
ATOM 890 N N . PHE A 1 116 ? 20.269 12.740 -7.211 1.00 58.50 116 PHE A N 1
ATOM 891 C CA . PHE A 1 116 ? 21.380 13.296 -6.438 1.00 58.50 116 PHE A CA 1
ATOM 892 C C . PHE A 1 116 ? 22.641 12.408 -6.428 1.00 58.50 116 PHE A C 1
ATOM 894 O O . PHE A 1 116 ? 23.679 12.863 -5.946 1.00 58.50 116 PHE A O 1
ATOM 901 N N . PHE A 1 117 ? 22.578 11.182 -6.958 1.00 52.75 117 PHE A N 1
ATOM 902 C CA . PHE A 1 117 ? 23.675 10.204 -6.981 1.00 52.75 117 PHE A CA 1
ATOM 903 C C . PHE A 1 117 ? 23.903 9.655 -8.390 1.00 52.75 117 PHE A C 1
ATOM 905 O O . PHE A 1 117 ? 25.087 9.455 -8.748 1.00 52.75 117 PHE A O 1
#

Foldseek 3Di:
DVVVVVLVVVLVVLQVVLVVVLVVLVVDPPVDLVVSLVVSLQSHLVSSLVSLVPDPDDVLLSVLQNQLSVLLHHPSVLVSVVVVCVVDPDDSVVVNVVSNVRSVVSSVVSVVVVVVD

Radius of gyration: 16.11 Å; chains: 1; bounding box: 39×28×47 Å

pLDDT: mean 86.62, std 7.11, range [52.75, 94.12]

Sequence (117 aa):
MADSFAVILKIGGYIMLFSIFVRFLLILPIPDYPLKAFLLGMSEITTGIQYINILHIDEIKKTALIGAAAAFGGLSSVAQTKSVLSQSKLSILPYVIVKLLLSTCTYFLFLGHDFFF

Secondary structure (DSSP, 8-state):
-HHHHHHHHHHHHHHHHHHHHHHHHHHS--S-HHHHHHHHHHH-HHHHHHHHHTS-S-HHHHHHHHHHHHHH-HHHHHHHHHHHHTTTT--SHHHHHHHHHHHHHHHHHHHHHHH--